Protein AF-A0A2E4BTZ0-F1 (afdb_monomer)

Solvent-accessible surface area (backbone atoms only — not comparable to full-atom values): 7772 Å² total; per-residue (Å²): 132,78,47,31,30,27,36,32,35,52,48,59,70,70,58,41,52,53,52,48,53,54,48,42,75,77,70,38,40,77,69,45,76,29,74,57,53,59,93,85,52,81,87,63,44,44,68,70,52,51,59,63,54,57,35,53,33,50,57,76,49,38,90,48,93,36,56,29,35,40,37,46,64,89,57,45,68,50,67,67,48,29,49,74,48,44,85,54,94,45,52,58,39,48,29,60,62,56,51,47,54,51,55,50,50,29,60,75,70,73,49,81,93,48,71,69,58,55,49,41,60,29,43,24,74,91,48,46,68,68,55,60,72,74,74,119

Mean predicted aligned error: 5.4 Å

pLDDT: mean 88.33, std 13.86, range [40.19, 98.12]

Structure (mmCIF, N/CA/C/O backbone):
data_AF-A0A2E4BTZ0-F1
#
_entry.id   AF-A0A2E4BTZ0-F1
#
loop_
_atom_site.group_PDB
_atom_site.id
_atom_site.type_symbol
_atom_site.label_atom_id
_atom_site.label_alt_id
_atom_site.label_comp_id
_atom_site.label_asym_id
_atom_site.label_entity_id
_atom_site.label_seq_id
_atom_site.pdbx_PDB_ins_code
_atom_site.Cartn_x
_atom_site.Cartn_y
_atom_site.Cartn_z
_atom_site.occupancy
_atom_site.B_iso_or_equiv
_atom_site.auth_seq_id
_atom_site.auth_comp_id
_atom_site.auth_asym_id
_atom_site.auth_atom_id
_atom_site.pdbx_PDB_model_num
ATOM 1 N N . PHE A 1 1 ? -8.040 -10.700 7.225 1.00 63.50 1 PHE A N 1
ATOM 2 C CA . PHE A 1 1 ? -6.685 -10.271 7.626 1.00 63.50 1 PHE A CA 1
ATOM 3 C C . PHE A 1 1 ? -5.801 -10.354 6.401 1.00 63.50 1 PHE A C 1
ATOM 5 O O . PHE A 1 1 ? -5.880 -11.372 5.728 1.00 63.50 1 PHE A O 1
ATOM 12 N N . ALA A 1 2 ? -5.024 -9.313 6.095 1.00 86.00 2 ALA A N 1
ATOM 13 C CA . ALA A 1 2 ? -4.085 -9.359 4.978 1.00 86.00 2 ALA A CA 1
ATOM 14 C C . ALA A 1 2 ? -2.923 -10.304 5.313 1.00 86.00 2 ALA A C 1
ATOM 16 O O . ALA A 1 2 ? -2.328 -10.187 6.386 1.00 86.00 2 ALA A O 1
ATOM 17 N N . LYS A 1 3 ? -2.633 -11.247 4.419 1.00 94.81 3 LYS A N 1
ATOM 18 C CA . LYS A 1 3 ? -1.544 -12.224 4.541 1.00 94.81 3 LYS A CA 1
ATOM 19 C C . LYS A 1 3 ? -0.668 -12.253 3.289 1.00 94.81 3 LYS A C 1
ATOM 21 O O . LYS A 1 3 ? 0.536 -12.456 3.414 1.00 94.81 3 LYS A O 1
ATOM 26 N N . ARG A 1 4 ? -1.258 -12.048 2.110 1.00 97.75 4 ARG A N 1
ATOM 27 C CA . ARG A 1 4 ? -0.587 -11.998 0.806 1.00 97.75 4 ARG A CA 1
ATOM 28 C C . ARG A 1 4 ? -0.373 -10.543 0.411 1.00 97.75 4 ARG A C 1
ATOM 30 O O . ARG A 1 4 ? -1.337 -9.794 0.286 1.00 97.75 4 ARG A O 1
ATOM 37 N N . ILE A 1 5 ? 0.876 -10.137 0.237 1.00 98.00 5 ILE A N 1
ATOM 38 C CA . ILE A 1 5 ? 1.256 -8.748 -0.024 1.00 98.00 5 ILE A CA 1
ATOM 39 C C . ILE A 1 5 ? 1.826 -8.634 -1.438 1.00 98.00 5 ILE A C 1
ATOM 41 O O . ILE A 1 5 ? 2.699 -9.415 -1.822 1.00 98.00 5 ILE A O 1
ATOM 45 N N . GLY A 1 6 ? 1.353 -7.639 -2.187 1.00 98.12 6 GLY A N 1
ATOM 46 C CA . GLY A 1 6 ? 2.052 -7.107 -3.354 1.00 98.12 6 GLY A CA 1
ATOM 47 C C . GLY A 1 6 ? 2.980 -5.971 -2.924 1.00 98.12 6 GLY A C 1
ATOM 48 O O . GLY A 1 6 ? 2.531 -5.026 -2.274 1.00 98.12 6 GLY A O 1
ATOM 49 N N . LEU A 1 7 ? 4.268 -6.042 -3.253 1.00 97.00 7 LEU A N 1
ATOM 50 C CA . LEU A 1 7 ? 5.234 -4.995 -2.908 1.00 97.00 7 LEU A CA 1
ATOM 51 C C . LEU A 1 7 ? 5.548 -4.120 -4.115 1.00 97.00 7 LE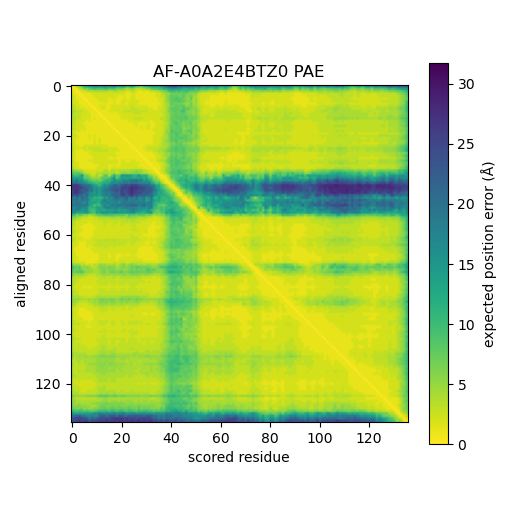U A C 1
ATOM 53 O O . LEU A 1 7 ? 5.925 -4.625 -5.166 1.00 97.00 7 LEU A O 1
ATOM 57 N N . VAL A 1 8 ? 5.483 -2.802 -3.938 1.00 96.06 8 VAL A N 1
ATOM 58 C CA . VAL A 1 8 ? 6.088 -1.845 -4.871 1.00 96.06 8 VAL A CA 1
ATOM 59 C C . VAL A 1 8 ? 7.428 -1.418 -4.283 1.00 96.06 8 VAL A C 1
ATOM 61 O O . VAL A 1 8 ? 7.464 -0.694 -3.285 1.00 96.06 8 VAL A O 1
ATOM 64 N N . SER A 1 9 ? 8.526 -1.896 -4.872 1.00 93.12 9 SER A N 1
ATOM 65 C CA . SER A 1 9 ? 9.884 -1.698 -4.354 1.00 93.12 9 SER A CA 1
ATOM 66 C C . SER A 1 9 ? 10.671 -0.695 -5.204 1.00 93.12 9 SER A C 1
ATOM 68 O O . SER A 1 9 ? 10.909 -0.958 -6.383 1.00 93.12 9 SER A O 1
ATOM 70 N N . PRO A 1 10 ? 11.132 0.434 -4.638 1.00 90.06 10 PRO A N 1
ATOM 71 C CA . PRO A 1 10 ? 12.035 1.359 -5.326 1.00 90.06 10 PRO A CA 1
ATOM 72 C C . PRO A 1 10 ? 13.516 0.977 -5.152 1.00 90.06 10 PRO A C 1
ATOM 74 O O . PRO A 1 10 ? 14.401 1.755 -5.503 1.00 90.06 10 PRO A O 1
ATOM 77 N N . TYR A 1 11 ? 13.800 -0.163 -4.521 1.00 89.12 11 TYR A N 1
ATOM 78 C CA . TYR A 1 11 ? 15.147 -0.573 -4.147 1.00 89.12 11 TYR A CA 1
ATOM 79 C C . TYR A 1 11 ? 15.836 -1.364 -5.264 1.00 89.12 11 TYR A C 1
ATOM 81 O O . TYR A 1 11 ? 15.151 -2.018 -6.053 1.00 89.12 11 TYR A O 1
ATOM 89 N N . PRO A 1 12 ? 17.183 -1.392 -5.298 1.00 89.19 12 PRO A N 1
ATOM 90 C CA . PRO A 1 12 ? 17.895 -2.339 -6.146 1.00 89.19 12 PRO A CA 1
ATOM 91 C C . PRO A 1 12 ? 17.507 -3.791 -5.795 1.00 89.19 12 PRO A C 1
ATOM 93 O O . PRO A 1 12 ? 17.019 -4.045 -4.684 1.00 89.19 12 PRO A O 1
ATOM 96 N N . PRO A 1 13 ? 17.742 -4.757 -6.704 1.00 90.06 13 PRO A N 1
ATOM 97 C CA . PRO A 1 13 ? 17.318 -6.146 -6.519 1.00 90.06 13 PRO A CA 1
ATOM 98 C C . PRO A 1 13 ? 17.763 -6.764 -5.189 1.00 90.06 13 PRO A C 1
ATOM 100 O O . PRO A 1 13 ? 16.928 -7.290 -4.462 1.00 90.06 13 PRO A O 1
ATOM 103 N N . SER A 1 14 ? 19.032 -6.593 -4.805 1.00 92.56 14 SER A N 1
ATOM 104 C CA . SER A 1 14 ? 19.567 -7.162 -3.560 1.00 92.56 14 SER A CA 1
ATOM 105 C C . SER A 1 14 ? 18.850 -6.651 -2.308 1.00 92.56 14 SER A C 1
ATOM 107 O O . SER A 1 14 ? 18.518 -7.424 -1.420 1.00 92.56 14 SER A O 1
ATOM 109 N N . LEU A 1 15 ? 18.546 -5.352 -2.237 1.00 92.69 15 LEU A N 1
ATOM 110 C CA . LEU A 1 15 ? 17.817 -4.788 -1.097 1.00 92.69 15 LEU A CA 1
ATOM 111 C C . LEU A 1 15 ? 16.324 -5.151 -1.134 1.00 92.69 15 LEU A C 1
ATOM 113 O O . LEU A 1 15 ? 15.687 -5.271 -0.088 1.00 92.69 15 LEU A O 1
ATOM 117 N N . THR A 1 16 ? 15.763 -5.348 -2.328 1.00 94.38 16 THR A N 1
ATOM 118 C CA . THR A 1 16 ? 14.400 -5.870 -2.476 1.00 94.38 16 THR A CA 1
ATOM 119 C C . THR A 1 16 ? 14.305 -7.296 -1.934 1.00 94.38 16 THR A C 1
ATOM 121 O O . THR A 1 16 ? 13.380 -7.576 -1.177 1.00 94.38 16 THR A O 1
ATOM 124 N N . GLU A 1 17 ? 15.269 -8.166 -2.244 1.00 96.81 17 GLU A N 1
ATOM 125 C CA . GLU A 1 17 ? 15.337 -9.541 -1.725 1.00 96.81 17 GLU A CA 1
ATOM 126 C C . GLU A 1 17 ? 15.405 -9.576 -0.191 1.00 96.81 17 GLU A C 1
ATOM 128 O O . GLU A 1 17 ? 14.613 -10.274 0.442 1.00 96.81 17 GLU A O 1
ATOM 133 N N . GLU A 1 18 ? 16.259 -8.751 0.422 1.00 97.62 18 GLU A N 1
ATOM 134 C CA . GLU A 1 18 ? 16.323 -8.622 1.887 1.00 97.62 18 GLU A CA 1
ATOM 135 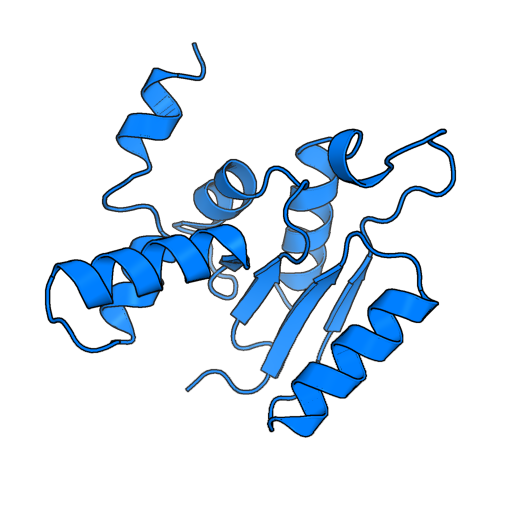C C . GLU A 1 18 ? 14.992 -8.133 2.483 1.00 97.62 18 GLU A C 1
ATOM 137 O O . GLU A 1 18 ? 14.527 -8.638 3.510 1.00 97.62 18 GLU A O 1
ATOM 142 N N . SER A 1 19 ? 14.328 -7.173 1.824 1.00 95.62 19 SER A N 1
ATOM 143 C CA . SER A 1 19 ? 13.007 -6.713 2.260 1.00 95.62 19 SER A CA 1
ATOM 144 C C . SER A 1 19 ? 11.967 -7.829 2.187 1.00 95.62 19 SER A C 1
ATOM 146 O O . SER A 1 19 ? 11.144 -7.922 3.097 1.00 95.62 19 SER A O 1
ATOM 148 N N . VAL A 1 20 ? 11.976 -8.651 1.133 1.00 97.62 20 VAL A N 1
ATOM 149 C CA . VAL A 1 20 ? 11.078 -9.810 1.007 1.00 97.62 20 VAL A CA 1
ATOM 150 C C . VAL A 1 20 ? 11.317 -10.782 2.158 1.00 97.62 20 VAL A C 1
ATOM 152 O O . VAL A 1 20 ? 10.369 -11.107 2.875 1.00 97.62 20 VAL A O 1
ATOM 155 N N . GLY A 1 21 ? 12.579 -11.146 2.404 1.00 98.00 21 GLY A N 1
ATOM 156 C CA . GLY A 1 21 ? 12.953 -12.043 3.497 1.00 98.00 21 GLY A CA 1
ATOM 157 C C . GLY A 1 21 ? 12.487 -11.538 4.864 1.00 98.00 21 GLY A C 1
ATOM 158 O O . GLY A 1 21 ? 11.963 -12.313 5.667 1.00 98.00 21 GLY A O 1
ATOM 159 N N . TYR A 1 22 ? 12.581 -10.229 5.119 1.00 97.06 22 TYR A N 1
ATOM 160 C CA . TYR A 1 22 ? 12.045 -9.630 6.342 1.00 97.06 22 TYR A CA 1
ATOM 161 C C . TYR A 1 22 ? 10.529 -9.843 6.485 1.00 97.06 22 TYR A C 1
ATOM 163 O O . TYR A 1 22 ? 10.079 -10.332 7.525 1.00 97.06 22 TYR A O 1
ATOM 171 N N . TRP A 1 23 ? 9.738 -9.514 5.458 1.00 96.75 23 TRP A N 1
ATOM 172 C CA . TRP A 1 23 ? 8.276 -9.656 5.504 1.00 96.75 23 TRP A CA 1
ATOM 173 C C . TRP A 1 23 ? 7.836 -11.111 5.698 1.00 96.75 23 TRP A C 1
ATOM 175 O O . TRP A 1 23 ? 6.908 -11.381 6.466 1.00 96.75 23 TRP A O 1
ATOM 185 N N . GLU A 1 24 ? 8.522 -12.046 5.047 1.00 97.69 24 GLU A N 1
ATOM 186 C CA . GLU A 1 24 ? 8.259 -13.476 5.201 1.00 97.69 24 GLU A CA 1
ATOM 187 C C . GLU A 1 24 ? 8.630 -13.979 6.599 1.00 97.69 24 GLU A C 1
ATOM 189 O O . GLU A 1 24 ? 7.866 -14.731 7.209 1.00 97.69 24 GLU A O 1
ATOM 194 N N . SER A 1 25 ? 9.743 -13.497 7.167 1.00 97.81 25 SER A N 1
ATOM 195 C CA . SER A 1 25 ? 10.180 -13.877 8.518 1.00 97.81 25 SER A CA 1
ATOM 196 C C . SER A 1 25 ? 9.166 -13.518 9.612 1.00 97.81 25 SER A C 1
ATOM 198 O O . SER A 1 25 ? 9.098 -14.193 10.640 1.00 97.81 25 SER A O 1
ATOM 200 N N . VAL A 1 26 ? 8.345 -12.486 9.385 1.00 95.75 26 VAL A N 1
ATOM 201 C CA . VAL A 1 26 ? 7.296 -12.040 10.317 1.00 95.75 26 VAL A CA 1
ATOM 202 C C . VAL A 1 26 ? 5.903 -12.584 9.963 1.00 95.75 26 VAL A C 1
ATOM 204 O O . VAL A 1 26 ? 4.912 -12.189 10.579 1.00 95.75 26 VAL A O 1
ATOM 207 N N . GLY A 1 27 ? 5.820 -13.530 9.019 1.00 96.56 27 GLY A N 1
ATOM 208 C CA . GLY A 1 27 ? 4.630 -14.349 8.762 1.00 96.56 27 GLY A CA 1
ATOM 209 C C . GLY A 1 27 ? 3.737 -13.907 7.599 1.00 96.56 27 GLY A C 1
ATOM 210 O O . GLY A 1 27 ? 2.647 -14.469 7.437 1.00 96.56 27 GLY A O 1
ATOM 211 N N . PHE A 1 28 ? 4.168 -12.937 6.789 1.00 97.56 28 PHE A N 1
ATOM 212 C CA . PHE A 1 28 ? 3.483 -12.584 5.543 1.00 97.56 28 PHE A CA 1
ATOM 213 C C . PHE A 1 28 ? 3.966 -13.442 4.371 1.00 97.56 28 PHE A C 1
ATOM 215 O O . PHE A 1 28 ? 4.987 -14.115 4.442 1.00 97.56 28 PHE A O 1
ATOM 222 N N . VAL A 1 29 ? 3.210 -13.417 3.279 1.00 98.12 29 VAL A N 1
ATOM 223 C CA . VAL A 1 29 ? 3.603 -13.993 1.992 1.00 98.12 29 VAL A CA 1
ATOM 224 C C . VAL A 1 29 ? 3.767 -12.843 1.015 1.00 98.12 29 VAL A C 1
ATOM 226 O O . VAL A 1 29 ? 2.790 -12.142 0.743 1.00 98.12 29 VAL A O 1
ATOM 229 N N . ILE A 1 30 ? 4.965 -12.652 0.468 1.00 97.75 30 ILE A N 1
ATOM 230 C CA . ILE A 1 30 ? 5.145 -11.717 -0.644 1.00 97.75 30 ILE A CA 1
ATOM 231 C C . ILE A 1 30 ? 4.766 -12.443 -1.929 1.00 97.75 30 ILE A C 1
ATOM 233 O O . ILE A 1 30 ? 5.494 -13.296 -2.423 1.00 97.75 30 ILE A O 1
ATOM 237 N N . ALA A 1 31 ? 3.571 -12.148 -2.432 1.00 97.56 31 ALA A N 1
ATOM 238 C CA . ALA A 1 31 ? 3.000 -12.856 -3.571 1.00 97.56 31 ALA A CA 1
ATOM 239 C 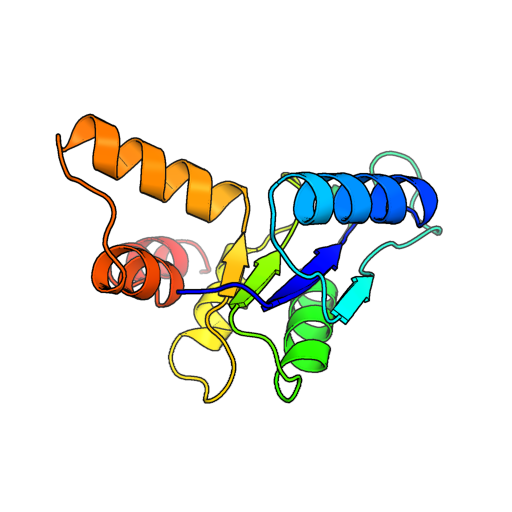C . ALA A 1 31 ? 3.482 -12.284 -4.911 1.00 97.56 31 ALA A C 1
ATOM 241 O O . ALA A 1 31 ? 3.620 -13.031 -5.874 1.00 97.56 31 ALA A O 1
ATOM 242 N N . GLU A 1 32 ? 3.739 -10.977 -4.968 1.00 97.38 32 GLU A N 1
ATOM 243 C CA . GLU A 1 32 ? 4.184 -10.270 -6.168 1.00 97.38 32 GLU A CA 1
ATOM 244 C C . GLU A 1 32 ? 5.074 -9.083 -5.779 1.00 97.38 32 GLU A C 1
ATOM 246 O O . GLU A 1 32 ? 4.860 -8.443 -4.743 1.00 97.38 32 GLU A O 1
ATOM 251 N N . VAL A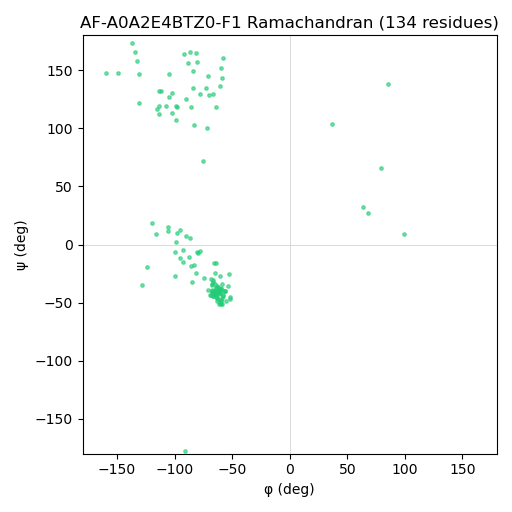 1 33 ? 6.050 -8.759 -6.629 1.00 96.88 33 VAL A N 1
ATOM 252 C CA . VAL A 1 33 ? 6.923 -7.591 -6.462 1.00 96.88 33 VAL A CA 1
ATOM 253 C C . VAL A 1 33 ? 6.971 -6.805 -7.768 1.00 96.88 33 VAL A C 1
ATOM 255 O O . VAL A 1 33 ? 7.386 -7.325 -8.801 1.00 96.88 33 VAL A O 1
ATOM 258 N N . ALA A 1 34 ? 6.588 -5.533 -7.714 1.00 94.56 34 ALA A N 1
ATOM 259 C CA . ALA A 1 34 ? 6.755 -4.571 -8.792 1.00 94.56 34 ALA A CA 1
ATOM 260 C C . ALA A 1 34 ? 7.943 -3.650 -8.475 1.00 94.56 34 ALA A C 1
ATOM 262 O O . ALA A 1 34 ? 7.911 -2.873 -7.518 1.00 94.56 34 ALA A O 1
ATOM 263 N N . ALA A 1 35 ? 9.010 -3.746 -9.269 1.00 89.56 35 ALA A N 1
ATOM 264 C CA . ALA A 1 35 ? 10.197 -2.913 -9.113 1.00 89.56 35 ALA A CA 1
ATOM 265 C C . ALA A 1 35 ? 10.015 -1.554 -9.810 1.00 89.56 35 ALA A C 1
ATOM 267 O O . ALA A 1 35 ? 9.577 -1.489 -10.956 1.00 89.56 35 ALA A O 1
ATOM 268 N N . VAL A 1 36 ? 10.392 -0.478 -9.120 1.00 82.56 36 VAL A N 1
ATOM 269 C CA . VAL A 1 36 ? 10.385 0.912 -9.625 1.00 82.56 36 VAL A CA 1
ATOM 270 C C . VAL A 1 36 ? 11.808 1.479 -9.690 1.00 82.56 36 VAL A C 1
ATOM 272 O O . VAL A 1 36 ? 12.003 2.670 -9.889 1.00 82.56 36 VAL A O 1
ATOM 275 N N . PHE A 1 37 ? 12.818 0.636 -9.479 1.00 77.12 37 PHE A N 1
ATOM 276 C CA . PHE A 1 37 ? 14.219 1.035 -9.477 1.00 77.12 37 PHE A CA 1
ATOM 277 C C . PHE A 1 37 ? 14.674 1.481 -10.874 1.00 77.12 37 PHE A C 1
ATOM 279 O O . PHE A 1 37 ? 14.483 0.760 -11.852 1.00 77.12 37 PHE A O 1
ATOM 286 N N . ASP A 1 38 ? 15.294 2.658 -10.945 1.00 70.19 38 ASP A N 1
ATOM 287 C CA . ASP A 1 38 ? 15.934 3.197 -12.144 1.00 70.19 38 ASP A CA 1
ATOM 288 C C . ASP A 1 38 ? 17.447 3.283 -11.899 1.00 70.19 38 ASP A C 1
ATOM 290 O O . ASP A 1 38 ? 17.908 4.054 -11.057 1.00 70.19 38 ASP A O 1
ATOM 294 N N . ASP A 1 39 ? 18.209 2.461 -12.621 1.00 60.94 39 ASP A N 1
ATOM 295 C CA . ASP A 1 39 ? 19.671 2.350 -12.502 1.00 60.94 39 ASP A CA 1
ATOM 296 C C . ASP A 1 39 ? 20.407 3.506 -13.211 1.00 60.94 39 ASP A C 1
ATOM 298 O O . ASP A 1 39 ? 21.629 3.616 -13.149 1.00 60.94 39 ASP A O 1
ATOM 302 N N . SER A 1 40 ? 19.671 4.377 -13.915 1.00 58.19 40 SER A N 1
ATOM 303 C CA . SER A 1 40 ? 20.240 5.439 -14.752 1.00 58.19 40 SER A CA 1
ATOM 304 C C . SER A 1 40 ? 20.420 6.790 -14.049 1.00 58.19 40 SER A C 1
ATOM 306 O O . SER A 1 40 ? 20.980 7.713 -14.644 1.00 58.19 40 SER A O 1
ATOM 308 N N . SER A 1 41 ? 19.971 6.939 -12.798 1.00 52.75 41 SER A N 1
ATOM 309 C CA . SER A 1 41 ? 20.050 8.217 -12.080 1.00 52.75 41 SER A CA 1
ATOM 310 C C . SER A 1 41 ? 21.255 8.291 -11.135 1.00 52.75 41 SER A C 1
ATOM 312 O O . SER A 1 41 ? 21.332 7.550 -10.151 1.00 52.75 41 SER A O 1
ATOM 314 N N . ASP A 1 42 ? 22.152 9.244 -11.388 1.00 49.66 42 ASP A N 1
ATOM 315 C CA . ASP A 1 42 ? 23.215 9.632 -10.459 1.00 49.66 42 ASP A CA 1
ATOM 316 C C . ASP A 1 42 ? 22.637 10.144 -9.123 1.00 49.66 42 ASP A C 1
ATOM 318 O O . ASP A 1 42 ? 21.682 10.916 -9.099 1.00 49.66 42 ASP A O 1
ATOM 322 N N . PHE A 1 43 ? 23.244 9.691 -8.020 1.00 48.66 43 PHE A N 1
ATOM 323 C CA . PHE A 1 43 ? 23.048 10.070 -6.608 1.00 48.66 43 PHE A CA 1
ATOM 324 C C . PHE A 1 43 ? 21.595 10.398 -6.160 1.00 48.66 43 PHE A C 1
ATOM 326 O O . PHE A 1 43 ? 21.081 11.500 -6.322 1.00 48.66 43 PHE A O 1
ATOM 333 N N . HIS A 1 44 ? 20.997 9.429 -5.451 1.00 54.00 44 HIS A N 1
ATOM 334 C CA . HIS A 1 44 ? 19.629 9.356 -4.894 1.00 54.00 44 HIS A CA 1
ATOM 335 C C . HIS A 1 44 ? 18.481 8.977 -5.861 1.00 54.00 44 HIS A C 1
ATOM 337 O O . HIS A 1 44 ? 17.527 9.744 -6.021 1.00 54.00 44 HIS A O 1
ATOM 343 N N . PRO A 1 45 ? 18.473 7.735 -6.389 1.00 57.62 45 PRO A N 1
ATOM 344 C CA . PRO A 1 45 ? 17.459 7.261 -7.336 1.00 57.62 45 PRO A CA 1
ATOM 345 C C . PRO A 1 45 ? 16.004 7.423 -6.895 1.00 57.62 45 PRO A C 1
ATOM 347 O O . PRO A 1 45 ? 15.145 7.763 -7.699 1.00 57.62 45 PRO A O 1
ATOM 350 N N . ILE A 1 46 ? 15.714 7.260 -5.601 1.00 55.44 46 ILE A N 1
ATOM 351 C CA . ILE A 1 46 ? 14.338 7.259 -5.091 1.00 55.44 46 ILE A CA 1
ATOM 352 C C . ILE A 1 46 ? 13.627 8.624 -5.169 1.00 55.44 46 ILE A C 1
ATOM 354 O O . ILE A 1 46 ? 12.410 8.652 -5.328 1.00 55.44 46 ILE A O 1
ATOM 358 N N . TYR A 1 47 ? 14.354 9.746 -5.082 1.00 53.12 47 TYR A N 1
ATOM 359 C CA . TYR A 1 47 ? 13.758 11.092 -5.174 1.00 53.12 47 TYR A CA 1
ATOM 360 C C . TYR A 1 47 ? 13.549 11.549 -6.623 1.00 53.12 47 TYR A C 1
ATOM 362 O O . TYR A 1 47 ? 12.779 12.474 -6.875 1.00 53.12 47 TYR A O 1
ATOM 370 N N . SER A 1 48 ? 14.222 10.889 -7.566 1.00 54.88 48 SER A N 1
ATOM 371 C CA . SER A 1 48 ? 14.101 11.138 -9.004 1.00 54.88 48 SER A CA 1
ATOM 372 C C . SER A 1 48 ? 12.965 10.331 -9.643 1.00 54.88 48 SER A C 1
ATOM 374 O O . SER A 1 48 ? 12.581 10.604 -10.784 1.00 54.88 48 SER A O 1
ATOM 376 N N . LEU A 1 49 ? 12.389 9.367 -8.910 1.00 60.06 49 LEU A N 1
ATOM 377 C CA . LEU A 1 49 ? 11.249 8.580 -9.370 1.00 60.06 49 LEU A CA 1
ATOM 378 C C . LEU A 1 49 ? 10.030 9.483 -9.571 1.00 60.06 49 LEU A C 1
ATOM 380 O O . LEU A 1 49 ? 9.508 10.110 -8.645 1.00 60.06 49 LEU A O 1
ATOM 384 N N . ARG A 1 50 ? 9.557 9.541 -10.816 1.00 61.22 50 ARG A N 1
ATOM 385 C CA . ARG A 1 50 ? 8.349 10.287 -11.173 1.00 61.22 50 ARG A CA 1
ATOM 386 C C . ARG A 1 50 ? 7.123 9.565 -10.619 1.00 61.22 50 ARG A C 1
ATOM 388 O O . ARG A 1 50 ? 7.039 8.347 -10.673 1.00 61.22 50 ARG A O 1
ATOM 395 N N . ALA A 1 51 ? 6.106 10.314 -10.192 1.00 58.22 51 ALA A N 1
ATOM 396 C CA . ALA A 1 51 ? 4.836 9.741 -9.723 1.00 58.22 51 ALA A CA 1
ATOM 397 C C . ALA A 1 51 ? 4.185 8.758 -10.728 1.00 58.22 51 ALA A C 1
ATOM 399 O O . ALA A 1 51 ? 3.458 7.856 -10.318 1.00 58.22 51 ALA A O 1
ATOM 400 N N . GLY A 1 52 ? 4.478 8.902 -12.029 1.00 61.66 52 GLY A N 1
ATOM 401 C CA . GLY A 1 52 ? 4.064 7.954 -13.067 1.00 61.66 52 GLY A CA 1
ATOM 402 C C . GLY A 1 52 ? 4.601 6.538 -12.844 1.00 61.66 52 GLY A C 1
ATOM 403 O O . GLY A 1 52 ? 3.812 5.601 -12.832 1.00 61.66 52 GLY A O 1
ATOM 404 N N . SER A 1 53 ? 5.897 6.377 -12.549 1.00 77.69 53 SER A N 1
ATOM 405 C CA . SER A 1 53 ? 6.493 5.044 -12.372 1.00 77.69 53 SER A CA 1
ATOM 406 C C . SER A 1 53 ? 5.951 4.324 -11.133 1.00 77.69 53 SER A C 1
ATOM 408 O O . SER A 1 53 ? 5.760 3.111 -11.149 1.00 77.69 53 SER A O 1
ATOM 410 N N . ALA A 1 54 ? 5.613 5.076 -10.082 1.00 84.88 54 ALA A N 1
ATOM 411 C CA . ALA A 1 54 ? 4.958 4.529 -8.898 1.00 84.88 54 ALA A CA 1
ATOM 412 C C . ALA A 1 54 ? 3.528 4.038 -9.193 1.00 84.88 54 ALA A C 1
ATOM 414 O O . ALA A 1 54 ? 3.121 2.999 -8.678 1.00 84.88 54 ALA A O 1
ATOM 415 N N . MET A 1 55 ? 2.753 4.770 -10.004 1.00 90.75 55 MET A N 1
ATOM 416 C CA . MET A 1 55 ? 1.392 4.362 -10.373 1.00 90.75 55 MET A CA 1
ATOM 417 C C . MET A 1 55 ? 1.388 3.163 -11.331 1.00 90.75 55 MET A C 1
ATOM 419 O O . MET A 1 55 ? 0.571 2.262 -11.162 1.00 90.75 55 MET A O 1
ATOM 423 N N . ASP A 1 56 ? 2.311 3.111 -12.292 1.00 91.19 56 ASP A N 1
ATOM 424 C CA . ASP A 1 56 ? 2.431 1.980 -13.221 1.00 91.19 56 ASP A CA 1
ATOM 425 C C . ASP A 1 56 ? 2.736 0.671 -12.477 1.00 91.19 56 ASP A C 1
ATOM 427 O O . ASP A 1 56 ? 2.138 -0.368 -12.760 1.00 91.19 56 ASP A O 1
ATOM 431 N N . ALA A 1 57 ? 3.598 0.737 -11.460 1.00 92.56 57 ALA A N 1
ATOM 432 C CA . ALA A 1 57 ? 3.900 -0.399 -10.596 1.00 92.56 57 ALA A CA 1
ATOM 433 C C . ALA A 1 57 ? 2.718 -0.825 -9.710 1.00 92.56 57 ALA A C 1
ATOM 435 O O . ALA A 1 57 ? 2.542 -2.009 -9.452 1.00 92.56 57 ALA A O 1
ATOM 436 N N . VAL A 1 58 ? 1.881 0.113 -9.258 1.00 95.69 58 VAL A N 1
ATOM 437 C CA . VAL A 1 58 ? 0.632 -0.232 -8.557 1.00 95.69 58 VAL A CA 1
ATOM 438 C C . VAL A 1 58 ? -0.359 -0.896 -9.518 1.00 95.69 58 VAL A C 1
ATOM 440 O O . VAL A 1 58 ? -0.955 -1.917 -9.180 1.00 95.69 58 VAL A O 1
ATOM 443 N N . ASN A 1 59 ? -0.501 -0.368 -10.737 1.00 95.75 59 ASN A N 1
ATOM 444 C CA . ASN A 1 59 ? -1.398 -0.919 -11.753 1.00 95.75 59 ASN A CA 1
ATOM 445 C C . ASN A 1 59 ? -1.014 -2.344 -12.172 1.00 95.75 59 ASN A C 1
ATOM 447 O O . ASN A 1 59 ? -1.903 -3.165 -12.386 1.00 95.75 59 ASN A O 1
ATOM 451 N N . SER A 1 60 ? 0.281 -2.670 -12.248 1.00 96.44 60 SER A N 1
ATOM 452 C CA . SER A 1 60 ? 0.734 -4.030 -12.587 1.00 96.44 60 SER A CA 1
ATOM 453 C C . SER A 1 60 ? 0.364 -5.084 -11.532 1.00 96.44 60 SER A C 1
ATOM 455 O O . SER A 1 60 ? 0.379 -6.283 -11.823 1.00 96.44 60 SER A O 1
ATOM 457 N N . LEU A 1 61 ? -0.006 -4.640 -10.326 1.00 97.38 61 LEU A N 1
ATOM 458 C CA . LEU A 1 61 ? -0.438 -5.480 -9.212 1.00 97.38 61 LEU A CA 1
ATOM 459 C C . LEU A 1 61 ? -1.964 -5.539 -9.040 1.00 97.38 61 LEU A C 1
ATOM 461 O O . LEU A 1 61 ? -2.439 -6.315 -8.215 1.00 97.38 61 LEU A O 1
ATOM 465 N N . LYS A 1 62 ? -2.732 -4.752 -9.804 1.00 96.88 62 LYS A N 1
ATOM 466 C CA . LYS A 1 62 ? -4.184 -4.597 -9.628 1.00 96.88 62 LYS A CA 1
ATOM 467 C C . LYS A 1 62 ? -4.944 -5.928 -9.661 1.00 96.88 62 LYS A C 1
ATOM 469 O O . LYS A 1 62 ? -5.749 -6.188 -8.776 1.00 96.88 62 LYS A O 1
ATOM 474 N N . ASP A 1 63 ? -4.671 -6.758 -10.664 1.00 96.62 63 ASP A N 1
ATOM 475 C CA . ASP A 1 63 ? -5.396 -8.016 -10.903 1.00 96.62 63 ASP A CA 1
ATOM 476 C C . ASP A 1 63 ? -4.689 -9.233 -10.279 1.00 96.62 63 ASP A C 1
ATOM 478 O O . ASP A 1 63 ? -4.977 -10.386 -10.611 1.00 96.62 63 ASP A O 1
ATOM 482 N N . LYS A 1 64 ? -3.705 -8.990 -9.407 1.00 97.31 64 LYS A N 1
ATOM 483 C CA . LYS A 1 64 ? -2.943 -10.044 -8.739 1.00 97.31 64 LYS A CA 1
ATOM 484 C C . LYS A 1 64 ? -3.681 -10.544 -7.504 1.00 97.31 64 LYS A C 1
ATOM 486 O O . LYS A 1 64 ? -4.361 -9.790 -6.817 1.00 97.31 64 LYS A O 1
ATOM 491 N N . ASP A 1 65 ? -3.483 -11.821 -7.190 1.00 96.31 65 ASP A N 1
ATOM 492 C CA . ASP A 1 65 ? -4.041 -12.468 -5.999 1.00 96.31 65 ASP A CA 1
ATOM 493 C C . ASP A 1 65 ? -3.279 -12.051 -4.725 1.00 96.31 65 ASP A C 1
ATOM 495 O O . ASP A 1 65 ? -2.479 -12.814 -4.164 1.00 96.31 65 ASP A O 1
ATOM 499 N N . VAL A 1 66 ? -3.490 -10.799 -4.309 1.00 97.44 66 VAL A N 1
ATOM 500 C CA . VAL A 1 66 ? -2.909 -10.175 -3.114 1.00 97.44 66 VAL A CA 1
ATOM 501 C C . VAL A 1 66 ? -3.993 -9.484 -2.287 1.00 97.44 66 VAL A C 1
ATOM 503 O O . VAL A 1 66 ? -4.947 -8.929 -2.822 1.00 97.44 66 VAL A O 1
ATOM 506 N N . ASP A 1 67 ? -3.831 -9.477 -0.966 1.00 96.19 67 ASP A N 1
ATOM 507 C CA . ASP A 1 67 ? -4.788 -8.848 -0.049 1.00 96.19 67 ASP A CA 1
ATOM 508 C C . ASP A 1 67 ? -4.577 -7.329 0.063 1.00 96.19 67 ASP A C 1
ATOM 510 O O . ASP A 1 67 ? -5.476 -6.596 0.477 1.00 96.19 67 ASP A O 1
ATOM 514 N N . VAL A 1 68 ? -3.358 -6.859 -0.221 1.00 96.56 68 VAL A N 1
ATOM 515 C CA . VAL A 1 68 ? -2.933 -5.462 -0.074 1.00 96.56 68 VAL A CA 1
ATOM 516 C C . VAL A 1 68 ? -1.704 -5.187 -0.938 1.00 96.56 68 VAL A C 1
ATOM 518 O O . VAL A 1 68 ? -0.843 -6.057 -1.101 1.00 96.56 68 VAL A O 1
ATOM 521 N N . ILE A 1 69 ? -1.594 -3.958 -1.438 1.00 97.62 69 ILE A N 1
ATOM 522 C CA . ILE A 1 69 ? -0.382 -3.448 -2.083 1.00 97.62 69 ILE A CA 1
ATOM 523 C C . ILE A 1 69 ? 0.327 -2.484 -1.126 1.00 97.62 69 ILE A C 1
ATOM 525 O O . ILE A 1 69 ? -0.272 -1.526 -0.630 1.00 97.62 69 ILE A O 1
ATOM 529 N N . VAL A 1 70 ? 1.615 -2.723 -0.872 1.00 96.81 70 VAL A N 1
ATOM 530 C CA . VAL A 1 70 ? 2.450 -1.891 0.003 1.00 96.81 70 VAL A CA 1
ATOM 531 C C . VAL A 1 70 ? 3.560 -1.237 -0.811 1.00 96.81 70 VAL A C 1
ATOM 533 O O . VAL A 1 70 ? 4.444 -1.899 -1.353 1.00 96.81 70 VAL A O 1
ATOM 536 N N . MET A 1 71 ? 3.528 0.090 -0.859 1.00 96.31 71 MET A N 1
ATOM 537 C CA . MET A 1 71 ? 4.553 0.914 -1.487 1.00 96.31 71 MET A CA 1
ATOM 538 C C . MET A 1 71 ? 5.693 1.192 -0.503 1.00 96.31 71 MET A C 1
ATOM 540 O O . MET A 1 71 ? 5.486 1.792 0.558 1.00 96.31 71 MET A O 1
ATOM 544 N N . LEU A 1 72 ? 6.898 0.743 -0.851 1.00 93.06 72 LEU A N 1
ATOM 545 C CA . LEU A 1 72 ? 8.093 0.864 -0.018 1.00 93.06 72 LEU A CA 1
ATOM 546 C C . LEU A 1 72 ? 8.879 2.145 -0.319 1.00 93.06 72 LEU A C 1
ATOM 548 O O . LEU A 1 72 ? 8.715 2.777 -1.358 1.00 93.06 72 LEU A O 1
ATOM 552 N N . GLY A 1 73 ? 9.778 2.494 0.601 1.00 85.06 73 GLY A N 1
ATOM 553 C CA . GLY A 1 73 ? 10.668 3.645 0.477 1.00 85.06 73 GLY A CA 1
ATOM 554 C C . GLY A 1 73 ? 10.062 4.969 0.949 1.00 85.06 73 GLY A C 1
ATOM 555 O O . GLY A 1 73 ? 8.908 5.293 0.692 1.00 85.06 73 GLY A O 1
ATOM 556 N N . THR A 1 74 ? 10.870 5.759 1.654 1.00 80.56 74 THR A N 1
ATOM 557 C CA . THR A 1 74 ? 10.450 7.038 2.251 1.00 80.56 74 THR A CA 1
ATOM 558 C C . THR A 1 74 ? 10.543 8.221 1.285 1.00 80.56 74 THR A C 1
ATOM 560 O O . THR A 1 74 ? 9.916 9.247 1.530 1.00 80.56 74 THR A O 1
ATOM 563 N N . GLY A 1 75 ? 11.308 8.088 0.195 1.00 77.81 75 GLY A N 1
ATOM 564 C CA . GLY A 1 75 ? 11.507 9.147 -0.800 1.00 77.81 75 GLY A CA 1
ATOM 565 C C . GLY A 1 75 ? 10.547 9.117 -1.991 1.00 77.81 75 GLY A C 1
ATOM 566 O O . GLY A 1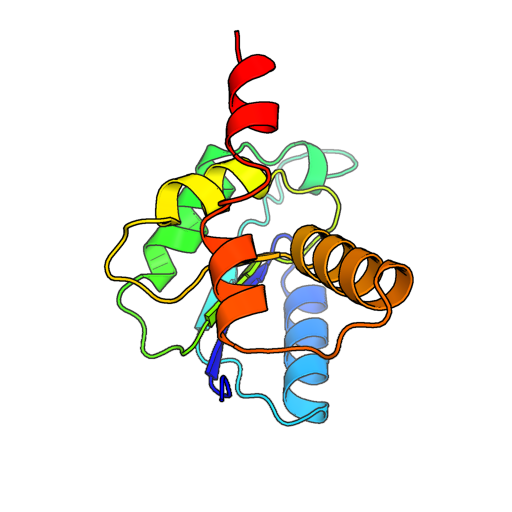 75 ? 10.447 10.110 -2.704 1.00 77.81 75 GLY A O 1
ATOM 567 N N . MET A 1 76 ? 9.832 8.007 -2.206 1.00 81.00 76 MET A N 1
ATOM 568 C CA . MET A 1 76 ? 8.917 7.863 -3.338 1.00 81.00 76 MET A CA 1
ATOM 569 C C . MET A 1 76 ? 7.602 8.618 -3.060 1.00 81.00 76 MET A C 1
ATOM 571 O O . MET A 1 76 ? 6.989 8.408 -2.007 1.00 81.00 76 MET A O 1
ATOM 575 N N . PRO A 1 77 ? 7.115 9.473 -3.977 1.00 83.06 77 PRO A N 1
ATOM 576 C CA . PRO A 1 77 ? 5.845 10.174 -3.795 1.00 83.06 77 PRO A CA 1
ATOM 577 C C . PRO A 1 77 ? 4.658 9.205 -3.945 1.00 83.06 77 PRO A C 1
ATOM 579 O O . PRO A 1 77 ? 4.245 8.881 -5.054 1.00 83.06 77 PRO A O 1
ATOM 582 N N . THR A 1 78 ? 4.090 8.742 -2.824 1.00 91.25 78 THR A N 1
ATOM 583 C CA . THR A 1 78 ? 3.063 7.673 -2.814 1.00 91.25 78 THR A CA 1
ATOM 584 C C . THR A 1 78 ? 1.615 8.156 -2.691 1.00 91.25 78 THR A C 1
ATOM 586 O O . THR A 1 78 ? 0.709 7.489 -3.184 1.00 91.25 78 THR A O 1
ATOM 589 N N . LEU A 1 79 ? 1.361 9.322 -2.082 1.00 92.56 79 LEU A N 1
ATOM 590 C CA . LEU A 1 79 ? -0.006 9.760 -1.749 1.00 92.56 79 LEU A CA 1
ATOM 591 C C . LEU A 1 79 ? -0.921 9.910 -2.974 1.00 92.56 79 LEU A C 1
ATOM 593 O O . LEU A 1 79 ? -2.091 9.543 -2.903 1.00 92.56 79 LEU A O 1
ATOM 597 N N . ARG A 1 80 ? -0.403 10.410 -4.110 1.00 91.19 80 ARG A N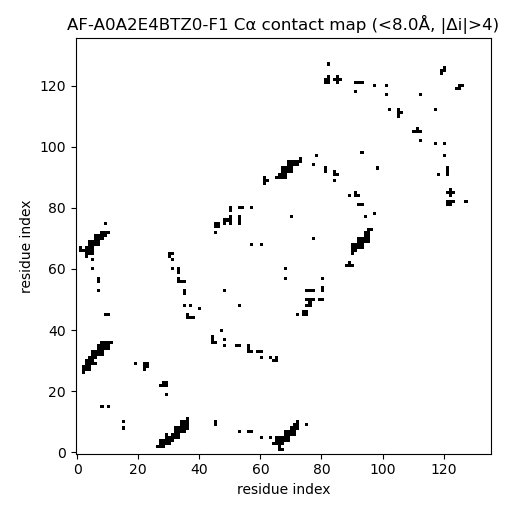 1
ATOM 598 C CA . ARG A 1 80 ? -1.209 10.552 -5.336 1.00 91.19 80 ARG A CA 1
ATOM 599 C C . ARG A 1 80 ? -1.621 9.196 -5.899 1.00 91.19 80 ARG A C 1
ATOM 601 O O . ARG A 1 80 ? -2.779 9.038 -6.267 1.00 91.19 80 ARG A O 1
ATOM 608 N N . SER A 1 81 ? -0.691 8.245 -5.956 1.00 92.88 81 SER A N 1
ATOM 609 C CA . SER A 1 81 ? -0.959 6.894 -6.454 1.00 92.88 81 SER A CA 1
ATOM 610 C C . SER A 1 81 ? -1.962 6.167 -5.562 1.00 92.88 81 SER A C 1
ATOM 612 O O . SER A 1 81 ? -2.906 5.578 -6.074 1.00 92.88 81 SER A O 1
ATOM 614 N N . ILE A 1 82 ? -1.827 6.301 -4.238 1.00 95.44 82 ILE A N 1
ATOM 615 C CA . ILE A 1 82 ? -2.795 5.762 -3.272 1.00 95.44 82 ILE A CA 1
ATOM 616 C C . ILE A 1 82 ? -4.184 6.377 -3.500 1.00 95.44 82 ILE A C 1
ATOM 618 O O . ILE A 1 82 ? -5.160 5.647 -3.634 1.00 95.44 82 ILE A O 1
ATOM 622 N N . LEU A 1 83 ? -4.281 7.707 -3.632 1.00 94.62 83 LEU A N 1
ATOM 623 C CA . LEU A 1 83 ? -5.566 8.382 -3.846 1.00 94.62 83 LEU A CA 1
ATOM 624 C C . LEU A 1 83 ? -6.225 8.005 -5.182 1.00 94.62 83 LEU A C 1
ATOM 626 O O . LEU A 1 83 ? -7.447 7.907 -5.254 1.00 94.62 83 LEU A O 1
ATOM 630 N N . ASN A 1 84 ? -5.438 7.765 -6.232 1.00 93.94 84 ASN A N 1
ATOM 631 C CA . ASN A 1 84 ? -5.958 7.285 -7.515 1.00 93.94 84 ASN A CA 1
ATOM 632 C C . ASN A 1 84 ? -6.594 5.881 -7.411 1.00 93.94 84 ASN A C 1
ATOM 634 O O . ASN A 1 84 ? -7.343 5.499 -8.306 1.00 93.94 84 ASN A O 1
ATOM 638 N N . CYS A 1 85 ? -6.322 5.140 -6.332 1.00 95.88 85 CYS A N 1
ATOM 639 C CA . CYS A 1 85 ? -6.882 3.818 -6.050 1.00 95.88 85 CYS A CA 1
ATOM 640 C C . CYS A 1 85 ? -8.068 3.859 -5.066 1.00 95.88 85 CYS A C 1
ATOM 642 O O . CYS A 1 85 ? -8.583 2.808 -4.699 1.00 95.88 85 CYS A O 1
ATOM 644 N N . ALA A 1 86 ? -8.512 5.037 -4.607 1.00 93.19 86 ALA A N 1
ATOM 645 C CA . ALA A 1 86 ? -9.503 5.142 -3.528 1.00 93.19 86 ALA A CA 1
ATOM 646 C C . ALA A 1 86 ? -10.839 4.434 -3.831 1.00 93.19 86 ALA A C 1
ATOM 648 O O . ALA A 1 86 ? -11.445 3.867 -2.924 1.00 93.19 86 ALA A O 1
ATOM 649 N N . ASP A 1 87 ? -11.259 4.437 -5.098 1.00 91.19 87 ASP A N 1
ATOM 650 C CA . ASP A 1 87 ? -12.530 3.862 -5.558 1.00 91.19 87 ASP A CA 1
ATOM 651 C C . ASP A 1 87 ? -12.327 2.742 -6.600 1.00 91.19 87 ASP A C 1
ATOM 653 O O . ASP A 1 87 ? -13.239 2.426 -7.365 1.00 91.19 87 ASP A O 1
ATOM 657 N N . TRP A 1 88 ? -11.119 2.167 -6.686 1.00 94.75 88 TRP A N 1
ATOM 658 C CA . TRP A 1 88 ? -10.830 1.101 -7.651 1.00 94.75 88 TRP A CA 1
ATOM 659 C C . TRP A 1 88 ? -11.299 -0.280 -7.164 1.00 94.75 88 TRP A C 1
ATOM 661 O O . TRP A 1 88 ? -11.584 -0.488 -5.986 1.00 94.75 88 TRP A O 1
ATOM 671 N N . ASP A 1 89 ? -11.357 -1.238 -8.083 1.00 93.81 89 ASP A N 1
ATOM 672 C CA . ASP A 1 89 ? -11.730 -2.640 -7.856 1.00 93.81 89 ASP A CA 1
ATOM 673 C C . ASP A 1 89 ? -10.533 -3.556 -7.521 1.00 93.81 89 ASP A C 1
ATOM 675 O O . ASP A 1 89 ? -10.697 -4.770 -7.437 1.00 93.81 89 ASP A O 1
ATOM 679 N N . GLY A 1 90 ? -9.338 -2.987 -7.319 1.00 94.56 90 GLY A N 1
ATOM 680 C CA . GLY A 1 90 ? -8.140 -3.717 -6.894 1.00 94.56 90 GLY A CA 1
ATOM 681 C C . GLY A 1 90 ? -7.953 -3.775 -5.367 1.00 94.56 90 GLY A C 1
ATOM 682 O O . GLY A 1 90 ? -8.758 -3.232 -4.603 1.00 94.56 90 GLY A O 1
ATOM 683 N N . PRO A 1 91 ? -6.856 -4.393 -4.890 1.00 95.69 91 PRO A N 1
ATOM 684 C CA . PRO A 1 91 ? -6.507 -4.432 -3.470 1.00 95.69 91 PRO A CA 1
ATOM 685 C C . PRO A 1 91 ? -6.319 -3.025 -2.873 1.00 95.69 91 PRO A C 1
ATOM 687 O O . PRO A 1 91 ? -5.909 -2.103 -3.578 1.00 95.69 91 PRO A O 1
ATOM 690 N N . PRO A 1 92 ? -6.548 -2.813 -1.567 1.00 95.62 92 PRO A N 1
ATOM 691 C CA . PRO A 1 92 ? -6.205 -1.546 -0.926 1.00 95.62 92 PRO A CA 1
ATOM 692 C C . PRO A 1 92 ? -4.704 -1.252 -1.062 1.00 95.62 92 PRO A C 1
ATOM 694 O O . PRO A 1 92 ? -3.867 -2.154 -0.966 1.00 95.62 92 PRO A O 1
ATOM 697 N N . VAL A 1 93 ? -4.363 0.025 -1.245 1.00 96.94 93 VAL A N 1
ATOM 698 C CA . VAL A 1 93 ? -2.975 0.481 -1.413 1.00 96.94 93 VAL A CA 1
ATOM 699 C C . VAL A 1 93 ? -2.553 1.311 -0.207 1.00 96.94 93 VAL A C 1
ATOM 701 O O . VAL A 1 93 ? -3.268 2.216 0.229 1.00 96.94 93 VAL A O 1
ATOM 704 N N . THR A 1 94 ? -1.378 1.021 0.341 1.00 96.38 94 THR A N 1
ATOM 705 C CA . THR A 1 94 ? -0.760 1.810 1.414 1.00 96.38 94 THR A CA 1
ATOM 706 C C . THR A 1 94 ? 0.732 2.007 1.154 1.00 96.38 94 THR A C 1
ATOM 708 O O . THR A 1 94 ? 1.300 1.432 0.229 1.00 96.38 94 THR A O 1
ATOM 711 N N . SER A 1 95 ? 1.392 2.818 1.976 1.00 96.06 95 SER A N 1
ATOM 712 C CA . SER A 1 95 ? 2.848 2.968 1.988 1.00 96.06 95 SER A CA 1
ATOM 713 C C . SER A 1 95 ? 3.393 2.931 3.408 1.00 96.06 95 SER A C 1
ATOM 715 O O . SER A 1 95 ? 2.638 3.078 4.376 1.00 96.06 95 SER A O 1
ATOM 717 N N . CYS A 1 96 ? 4.707 2.759 3.560 1.00 94.06 96 CYS A N 1
ATOM 718 C CA . CYS A 1 96 ? 5.348 2.854 4.875 1.00 94.06 96 CYS A CA 1
ATOM 719 C C . CYS A 1 96 ? 5.076 4.212 5.551 1.00 94.06 96 CYS A C 1
ATOM 721 O O . CYS A 1 96 ? 4.763 4.252 6.739 1.00 94.06 96 CYS A O 1
ATOM 723 N N . MET A 1 97 ? 5.099 5.308 4.786 1.00 94.06 97 MET A N 1
ATOM 724 C CA . MET A 1 97 ? 4.834 6.657 5.293 1.00 94.06 97 MET A CA 1
ATOM 725 C C . MET A 1 97 ? 3.368 6.856 5.689 1.00 94.06 97 MET A C 1
ATOM 727 O O . MET A 1 97 ? 3.100 7.399 6.761 1.00 94.06 97 MET A O 1
ATOM 731 N N . LEU A 1 98 ? 2.415 6.385 4.873 1.00 95.44 98 LEU A N 1
ATOM 732 C CA . LEU A 1 98 ? 0.992 6.475 5.214 1.00 95.44 98 LEU A CA 1
ATOM 733 C C . LEU A 1 98 ? 0.662 5.613 6.440 1.00 95.44 98 LEU A C 1
ATOM 735 O O . LEU A 1 98 ? -0.054 6.056 7.335 1.00 95.44 98 LEU A O 1
ATOM 739 N N . SER A 1 99 ? 1.231 4.407 6.506 1.00 95.50 99 SER A N 1
ATOM 740 C CA . SER A 1 99 ? 1.034 3.482 7.626 1.00 95.50 99 SER A CA 1
ATOM 741 C C . SER A 1 99 ? 1.627 4.033 8.922 1.00 95.50 99 SER A C 1
ATOM 743 O O . SER A 1 99 ? 1.000 3.918 9.974 1.00 95.50 99 SER A O 1
ATOM 745 N N . LEU A 1 100 ? 2.800 4.676 8.856 1.00 95.31 100 LEU A N 1
ATOM 746 C CA . LEU A 1 100 ? 3.395 5.367 9.998 1.00 95.31 100 LEU A CA 1
ATOM 747 C C . LEU A 1 100 ? 2.491 6.506 10.478 1.00 95.31 100 LEU A C 1
ATOM 749 O O . LEU A 1 100 ? 2.145 6.537 11.655 1.00 95.31 100 LEU A O 1
ATOM 753 N N . ALA A 1 101 ? 2.055 7.388 9.574 1.00 95.38 101 ALA A N 1
ATOM 754 C CA . ALA A 1 101 ? 1.164 8.495 9.918 1.00 95.38 101 ALA A CA 1
ATOM 755 C C . ALA A 1 101 ? -0.145 8.000 10.561 1.00 95.38 101 ALA A C 1
ATOM 757 O O . ALA A 1 101 ? -0.555 8.520 11.600 1.00 95.38 101 ALA A O 1
ATOM 758 N N . TRP A 1 102 ? -0.754 6.950 10.005 1.00 95.94 102 TRP A N 1
ATOM 759 C CA . TRP A 1 102 ? -1.951 6.320 10.564 1.00 95.94 102 TRP A CA 1
ATOM 760 C C . TRP A 1 102 ? -1.719 5.796 11.985 1.00 95.94 102 TRP A C 1
ATOM 762 O O . TRP A 1 102 ? -2.470 6.127 12.904 1.00 95.94 102 TRP A O 1
ATOM 772 N N . ARG A 1 103 ? -0.650 5.016 12.193 1.00 96.81 103 ARG A N 1
ATOM 773 C CA . ARG A 1 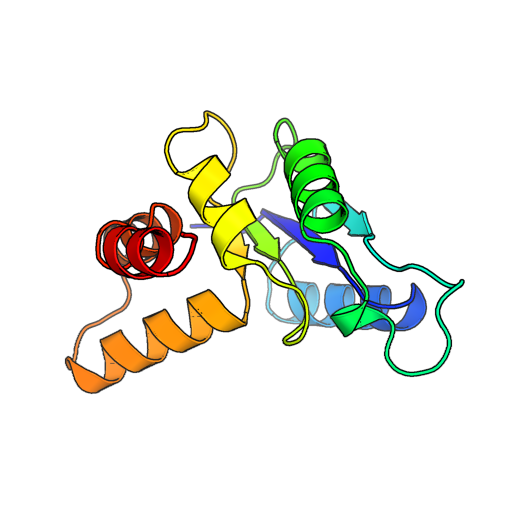103 ? -0.300 4.458 13.508 1.00 96.81 103 ARG A CA 1
ATOM 774 C C . ARG A 1 103 ? 0.030 5.547 14.530 1.00 96.81 103 ARG A C 1
ATOM 776 O O . ARG A 1 103 ? -0.341 5.403 15.693 1.00 96.81 103 ARG A O 1
ATOM 783 N N . THR A 1 104 ? 0.669 6.638 14.110 1.00 97.56 104 THR A N 1
ATOM 784 C CA . THR A 1 104 ? 0.916 7.810 14.960 1.00 97.56 104 THR A CA 1
ATOM 785 C C . THR A 1 104 ? -0.392 8.464 15.398 1.00 97.56 104 THR A C 1
ATOM 787 O O . THR A 1 104 ? -0.556 8.733 16.585 1.00 97.56 104 THR A O 1
ATOM 790 N N . MET A 1 105 ? -1.344 8.665 14.482 1.00 96.56 105 MET A N 1
ATOM 791 C CA . MET A 1 105 ? -2.643 9.249 14.831 1.00 96.56 105 MET A CA 1
ATOM 792 C C . MET A 1 105 ? -3.453 8.351 15.769 1.00 96.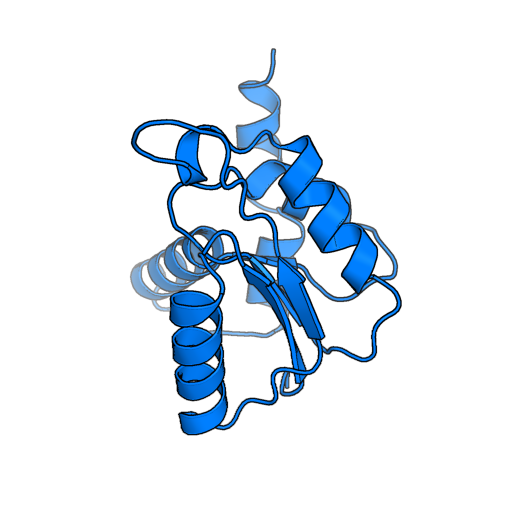56 105 MET A C 1
ATOM 794 O O . MET A 1 105 ? -4.031 8.853 16.727 1.00 96.56 105 MET A O 1
ATOM 798 N N . LEU A 1 106 ? -3.438 7.029 15.563 1.00 97.00 106 LEU A N 1
ATOM 799 C CA . LEU A 1 106 ? -4.061 6.086 16.498 1.00 97.00 106 LEU A CA 1
ATOM 800 C C . LEU A 1 106 ? -3.474 6.201 17.908 1.00 97.00 106 LEU A C 1
ATOM 802 O O . LEU A 1 106 ? -4.221 6.224 18.884 1.00 97.00 106 LEU A O 1
ATOM 806 N N . HIS A 1 107 ? -2.147 6.308 18.012 1.00 97.62 107 HIS A N 1
ATOM 807 C CA . HIS A 1 107 ? -1.474 6.459 19.298 1.00 97.62 107 HIS A CA 1
ATOM 808 C C . HIS A 1 107 ? -1.843 7.774 19.997 1.00 97.62 107 HIS A C 1
ATOM 810 O O . HIS A 1 107 ? -2.158 7.757 21.184 1.00 97.62 107 HIS A O 1
ATOM 816 N N . ILE A 1 108 ? -1.845 8.893 19.263 1.00 97.75 108 ILE A N 1
ATOM 817 C CA . ILE A 1 108 ? -2.234 10.213 19.788 1.00 97.75 108 ILE A CA 1
ATOM 818 C C . ILE A 1 108 ? -3.689 10.204 20.275 1.00 97.75 108 ILE A C 1
ATOM 820 O O . ILE A 1 108 ? -3.981 10.732 21.346 1.00 97.75 108 ILE A O 1
ATOM 824 N N . ASP A 1 109 ? -4.586 9.573 19.518 1.00 96.56 109 ASP A N 1
ATOM 825 C CA . ASP A 1 109 ? -6.016 9.518 19.827 1.00 96.56 109 ASP A CA 1
ATOM 826 C C . ASP A 1 109 ? -6.381 8.456 20.884 1.00 96.56 109 ASP A C 1
ATOM 828 O O . ASP A 1 109 ? -7.547 8.360 21.271 1.00 96.56 109 ASP A O 1
ATOM 832 N N . GLY A 1 110 ? -5.431 7.620 21.321 1.00 97.12 110 GLY A N 1
ATOM 833 C CA . GLY A 1 110 ? -5.701 6.495 22.223 1.00 97.12 110 GLY A CA 1
ATOM 834 C C . GLY A 1 110 ? -6.628 5.432 21.617 1.00 97.12 110 GLY A C 1
ATOM 835 O O . GLY A 1 110 ? -7.426 4.827 22.334 1.00 97.12 110 GLY A O 1
ATOM 836 N N . LYS A 1 111 ? -6.563 5.229 20.296 1.00 96.50 111 LYS A N 1
ATOM 837 C CA . LYS A 1 111 ? -7.409 4.290 19.545 1.00 96.50 111 LYS A CA 1
ATOM 838 C C . LYS A 1 111 ? -6.639 3.031 19.152 1.00 96.50 111 LYS A C 1
ATOM 840 O O . LYS A 1 111 ? -5.458 3.080 18.817 1.00 96.50 111 LYS A O 1
ATOM 845 N N . GLU A 1 112 ? -7.349 1.910 19.111 1.00 96.44 112 GLU A N 1
ATOM 846 C CA . GLU A 1 112 ? -6.835 0.649 18.572 1.00 96.44 112 GLU A CA 1
ATOM 847 C C . GLU A 1 112 ? -6.911 0.608 17.040 1.00 96.44 112 GLU A C 1
ATOM 849 O O . GLU A 1 112 ? -7.721 1.294 16.411 1.00 96.44 112 GLU A O 1
ATOM 854 N N . ALA A 1 113 ? -6.071 -0.227 16.426 1.00 94.00 113 ALA A N 1
ATOM 855 C CA . ALA A 1 113 ? -6.111 -0.433 14.981 1.00 94.00 113 ALA A CA 1
ATOM 856 C C . ALA A 1 113 ? -7.338 -1.255 14.564 1.00 94.00 113 ALA A C 1
ATOM 858 O O . ALA A 1 113 ? -7.625 -2.304 15.138 1.00 94.00 113 ALA A O 1
ATOM 859 N N . SER A 1 114 ? -8.019 -0.809 13.510 1.00 93.81 114 SER A N 1
ATOM 860 C CA . SER A 1 114 ? -9.163 -1.500 12.914 1.00 93.81 114 SER A CA 1
ATOM 861 C C . SER A 1 114 ? -9.039 -1.573 11.392 1.00 93.81 114 SER A C 1
ATOM 863 O O . SER A 1 114 ? -8.324 -0.777 10.774 1.00 93.81 114 SER A O 1
ATOM 865 N N . LEU A 1 115 ? -9.746 -2.534 10.788 1.00 90.56 115 LEU A N 1
ATOM 866 C CA . LEU A 1 115 ? -9.803 -2.687 9.332 1.00 90.56 115 LEU A CA 1
ATOM 867 C C . LEU A 1 115 ? -10.422 -1.450 8.668 1.00 90.56 115 LEU A C 1
ATOM 869 O O . LEU A 1 115 ? -9.840 -0.901 7.737 1.00 90.56 115 LEU A O 1
ATOM 873 N N . ASP A 1 116 ? -11.549 -0.973 9.194 1.00 92.75 116 ASP A N 1
ATOM 874 C CA . ASP A 1 116 ? -12.225 0.218 8.672 1.00 92.75 116 ASP A CA 1
ATOM 875 C C . ASP A 1 116 ? -11.313 1.449 8.745 1.00 92.75 116 ASP A C 1
ATOM 877 O O . ASP A 1 116 ? -11.252 2.239 7.805 1.00 92.75 116 ASP A O 1
ATOM 881 N N . GLY A 1 117 ? -10.532 1.573 9.826 1.00 93.12 117 GLY A N 1
ATOM 882 C CA . GLY A 1 117 ? -9.588 2.670 10.014 1.00 93.12 117 GLY A CA 1
ATOM 883 C C . GLY A 1 117 ? -8.477 2.683 8.964 1.00 93.12 117 GLY A C 1
ATOM 884 O O . GLY A 1 117 ? -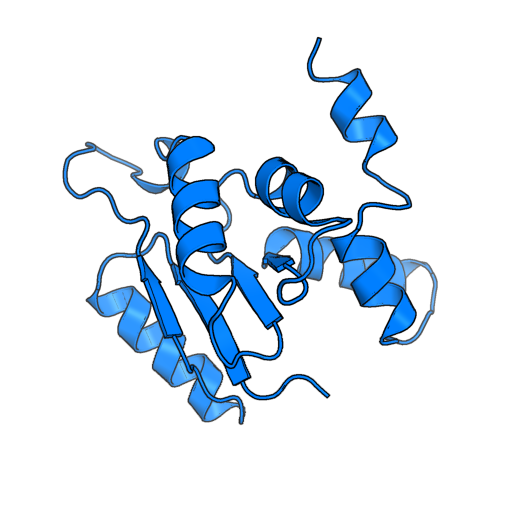8.232 3.720 8.351 1.00 93.12 117 GLY A O 1
ATOM 885 N N . VAL A 1 118 ? -7.818 1.546 8.710 1.00 92.00 118 VAL A N 1
ATOM 886 C CA . VAL A 1 118 ? -6.763 1.495 7.679 1.00 92.00 118 VAL A CA 1
ATOM 887 C C . VAL A 1 118 ? -7.329 1.690 6.272 1.00 92.00 118 VAL A C 1
ATOM 889 O O . VAL A 1 118 ? -6.698 2.336 5.436 1.00 92.00 118 VAL A O 1
ATOM 892 N N . GLN A 1 119 ? -8.542 1.194 6.012 1.00 93.00 119 GLN A N 1
ATOM 893 C CA . GLN A 1 119 ? -9.214 1.390 4.731 1.00 93.00 119 GLN A CA 1
ATOM 894 C C . GLN A 1 119 ? -9.588 2.858 4.492 1.00 93.00 119 GLN A C 1
ATOM 896 O O . GLN A 1 119 ? -9.343 3.367 3.400 1.00 93.00 119 GLN A O 1
ATOM 901 N N . ALA A 1 120 ? -10.103 3.563 5.503 1.00 95.06 120 ALA A N 1
ATOM 902 C CA . ALA A 1 120 ? -10.393 4.995 5.406 1.00 95.06 120 ALA A CA 1
ATOM 903 C C . ALA A 1 120 ? -9.130 5.817 5.089 1.00 95.06 120 ALA A C 1
ATOM 905 O O . ALA A 1 120 ? -9.164 6.747 4.278 1.00 95.06 120 ALA A O 1
ATOM 906 N N . TRP A 1 121 ? -7.986 5.430 5.666 1.00 95.75 121 TRP A N 1
ATOM 907 C CA . TRP A 1 121 ? -6.690 6.040 5.361 1.00 95.75 121 TRP A CA 1
ATOM 908 C C . TRP A 1 121 ? -6.216 5.748 3.936 1.00 95.75 121 TRP A C 1
ATOM 910 O O . TRP A 1 121 ? -5.726 6.666 3.278 1.00 95.75 121 TRP A O 1
ATOM 920 N N . SER A 1 122 ? -6.401 4.517 3.448 1.00 95.31 122 SER A N 1
ATOM 921 C CA . SER A 1 122 ? -6.093 4.121 2.065 1.00 95.31 122 SER A CA 1
ATOM 922 C C . SER A 1 122 ? -6.961 4.871 1.041 1.00 95.31 122 SER A C 1
ATOM 924 O O . SER A 1 122 ? -6.453 5.319 0.018 1.00 95.31 122 SER A O 1
ATOM 926 N N . ARG A 1 123 ? -8.240 5.122 1.351 1.00 95.62 123 ARG A N 1
ATOM 927 C CA . ARG A 1 123 ? -9.156 5.928 0.515 1.00 95.62 123 ARG A CA 1
ATOM 928 C C . ARG A 1 123 ? -8.977 7.442 0.658 1.00 95.62 123 ARG A C 1
ATOM 930 O O . ARG A 1 123 ? -9.591 8.230 -0.063 1.00 95.62 123 ARG A O 1
ATOM 937 N N . GLY A 1 124 ? -8.153 7.867 1.608 1.00 95.56 124 GLY A N 1
ATOM 938 C CA . GLY A 1 124 ? -7.869 9.268 1.871 1.00 95.56 124 GLY A CA 1
ATOM 939 C C . GLY A 1 124 ? -9.027 10.081 2.433 1.00 95.56 124 GLY A C 1
ATOM 940 O O . GLY A 1 124 ? -9.043 11.294 2.231 1.00 95.56 124 GLY A O 1
ATOM 941 N N . GLU A 1 125 ? -9.970 9.462 3.145 1.00 95.12 125 GLU A N 1
ATOM 942 C CA . GLU A 1 125 ? -11.203 10.113 3.622 1.00 95.12 125 GLU A CA 1
ATOM 943 C C . GLU A 1 125 ? -10.929 11.429 4.379 1.00 95.12 125 GLU A C 1
ATOM 945 O O . GLU A 1 125 ? -11.515 12.461 4.045 1.00 95.12 125 GLU A O 1
ATOM 950 N N . ASP A 1 126 ? -9.940 11.432 5.280 1.00 90.75 126 ASP A N 1
ATOM 951 C CA . ASP A 1 126 ? -9.619 12.585 6.137 1.00 90.75 126 ASP A CA 1
ATOM 952 C C . ASP A 1 126 ? -8.498 13.499 5.606 1.00 90.75 126 ASP A C 1
ATOM 954 O O . ASP A 1 126 ? -8.258 14.586 6.149 1.00 90.75 126 ASP A O 1
ATOM 958 N N . TRP A 1 127 ? -7.753 13.089 4.574 1.00 93.12 127 TRP A N 1
ATOM 959 C CA . TRP A 1 127 ? -6.560 13.822 4.113 1.00 93.12 127 TRP A CA 1
ATOM 960 C C . TRP A 1 127 ? -6.583 14.222 2.636 1.00 93.12 127 TRP A C 1
ATOM 962 O O . TRP A 1 127 ? -5.898 15.182 2.272 1.00 93.12 127 TRP A O 1
ATOM 972 N N . ARG A 1 128 ? -7.407 13.587 1.790 1.00 93.50 128 ARG A N 1
ATOM 973 C CA . ARG A 1 128 ? -7.444 13.857 0.339 1.00 93.50 128 ARG A CA 1
ATOM 974 C C . ARG A 1 128 ? -7.706 15.323 0.007 1.00 93.50 128 ARG A C 1
ATOM 976 O O . ARG A 1 128 ? -7.059 15.874 -0.874 1.00 93.50 128 ARG A O 1
ATOM 983 N N . GLN A 1 129 ? -8.604 15.976 0.750 1.00 90.75 129 GLN A N 1
ATOM 984 C CA . GLN A 1 129 ? -8.947 17.382 0.521 1.00 90.75 129 GLN A CA 1
ATOM 985 C C . GLN A 1 129 ? -7.736 18.293 0.739 1.00 90.75 129 GLN A C 1
ATOM 987 O O . GLN A 1 129 ? -7.464 19.161 -0.080 1.00 90.75 129 GLN A O 1
ATOM 992 N N . ARG A 1 130 ? -6.943 18.038 1.788 1.00 89.62 130 ARG A N 1
ATOM 993 C CA . ARG A 1 130 ? -5.727 18.810 2.082 1.00 89.62 130 ARG A CA 1
ATOM 994 C C . ARG A 1 130 ? -4.675 18.646 0.988 1.00 89.62 130 ARG A C 1
ATOM 996 O O . ARG A 1 130 ? -4.014 19.611 0.635 1.00 89.62 130 ARG A O 1
ATOM 1003 N N . MET A 1 131 ? -4.553 17.447 0.423 1.00 86.62 131 MET A N 1
ATOM 1004 C CA . MET A 1 131 ? -3.635 17.202 -0.686 1.00 86.62 131 MET A CA 1
ATOM 1005 C C . MET A 1 131 ? -4.064 17.943 -1.962 1.00 86.62 131 MET A C 1
ATOM 1007 O O . MET A 1 131 ? -3.230 18.566 -2.611 1.00 86.62 131 MET A O 1
ATOM 1011 N N . LEU A 1 132 ? -5.355 17.907 -2.310 1.00 81.69 132 LEU A N 1
ATOM 1012 C CA . LEU A 1 132 ? -5.872 18.530 -3.537 1.00 81.69 132 LEU A CA 1
ATOM 1013 C C . LEU A 1 132 ? -5.764 20.062 -3.525 1.00 81.69 132 LEU A C 1
ATOM 1015 O O . LEU A 1 132 ? -5.552 20.658 -4.576 1.00 81.69 132 LEU A O 1
ATOM 1019 N N . VAL A 1 133 ? -5.851 20.692 -2.349 1.00 74.94 133 VAL A N 1
ATOM 1020 C CA . VAL A 1 133 ? -5.713 22.152 -2.178 1.00 74.94 133 VAL A CA 1
ATOM 1021 C C . VAL A 1 133 ? -4.305 22.658 -2.531 1.00 74.94 133 VAL A C 1
ATOM 1023 O O . VAL A 1 133 ? -4.154 23.816 -2.906 1.00 74.94 133 VAL A O 1
ATOM 1026 N N . HIS A 1 134 ? -3.282 21.803 -2.458 1.00 60.16 134 HIS A N 1
ATOM 1027 C CA . HIS A 1 134 ? -1.883 22.161 -2.724 1.00 60.16 134 HIS A CA 1
ATOM 1028 C C . HIS A 1 134 ? -1.356 21.644 -4.077 1.00 60.16 134 HIS A C 1
ATOM 1030 O O . HIS A 1 134 ? -0.150 21.670 -4.314 1.00 60.16 134 HIS A O 1
ATOM 1036 N N . CYS A 1 135 ? -2.240 21.159 -4.956 1.00 51.78 135 CYS A N 1
ATOM 1037 C CA . CYS A 1 135 ? -1.902 20.726 -6.320 1.00 51.78 135 CYS A CA 1
ATOM 1038 C C . CYS A 1 135 ? -2.358 21.717 -7.416 1.00 51.78 135 CYS A C 1
ATOM 1040 O O . CYS A 1 135 ? -2.400 21.334 -8.586 1.00 51.78 135 CYS A O 1
ATOM 1042 N N . LEU A 1 136 ? -2.700 22.954 -7.037 1.00 40.19 136 LEU A N 1
ATOM 1043 C CA . LEU A 1 136 ? -2.864 24.118 -7.922 1.00 40.19 136 LEU A CA 1
ATOM 1044 C C . LEU A 1 136 ? -1.612 24.996 -7.846 1.00 40.19 136 LEU A C 1
ATOM 1046 O O . LEU A 1 136 ? -1.237 25.554 -8.899 1.00 40.19 136 LEU A O 1
#

Nearest PDB structures (foldseek):
  2dgd-assembly1_A  TM=8.000E-01  e=4.169E-04  Sulfurisphaera tokodaii
  3dtv-assembly5_C-4  TM=7.848E-01  e=7.520E-04  Bordetella bronchiseptica
  3ixm-assembly1_A  TM=7.845E-01  e=8.573E-04  Bordetella bronchiseptica
  2vlb-assembly4_D  TM=7.839E-01  e=3.151E-02  Bordetella bronchiseptica
  2vlb-assembly1_A  TM=6.935E-01  e=1.636E-02  Bordetella bronchiseptica

Sequence (136 aa):
FAKRIGLVSPYPPSLTEESVGYWESVGFVIAEVAAVFDDSSDFHPIYSLRAGSAMDAVNSLKDKDVDVIVMLGTGMPTLRSILNCADWDGPPVTSCMLSLAWRTMLHIDGKEASLDGVQAWSRGEDWRQRMLVHCL

Secondary structure (DSSP, 8-state):
---EEEEEE-S-HHHHHHHHHHHHHTT-EEEEEEE---TT-SS-HHHH--HHHHHHHHHTTTTSS-SEEEE--SSS--HHHHHHTTT-SS--EEEHHHHHHHHHHHHHHT----HHHHHHHHTTTTTHHHHHHT--

Foldseek 3Di:
DFAEEEEEAQDDPVVVVVVQVVSVVVRHHDQYYQYLHDPPDPDDRQLVRDLVSVLVSVVVCFPPPGQEYEYEDPNHPCPVSLLVCLPPPGHQYDYPVLVVVLVVVCVVVVHDDDPVSVSCSSNCVPHVVVVVVPPD

Radius of gyration: 14.9 Å; Cα contacts (8 Å, |Δi|>4): 193; chains: 1; bounding box: 36×38×37 Å